Protein AF-A0A914J4X1-F1 (afdb_monomer_lite)

Structure (mmCIF, N/CA/C/O backbone):
data_AF-A0A914J4X1-F1
#
_entry.id   AF-A0A914J4X1-F1
#
loop_
_atom_site.group_PDB
_atom_site.id
_atom_site.type_symbol
_atom_site.label_atom_id
_atom_site.label_alt_id
_atom_site.label_comp_id
_atom_site.label_asym_id
_atom_site.label_entity_id
_atom_site.label_seq_id
_atom_site.pdbx_PDB_ins_code
_atom_site.Cartn_x
_atom_site.Cartn_y
_atom_site.Cartn_z
_atom_site.occupancy
_atom_site.B_iso_or_equiv
_atom_site.auth_seq_id
_atom_site.auth_comp_id
_atom_site.auth_asym_id
_atom_site.auth_atom_id
_atom_site.pdbx_PDB_model_num
ATOM 1 N N . MET A 1 1 ? 6.419 6.756 -15.163 1.00 81.50 1 MET A N 1
ATOM 2 C CA . MET A 1 1 ? 5.663 6.089 -14.077 1.00 81.50 1 MET A CA 1
ATOM 3 C C . MET A 1 1 ? 5.847 4.585 -14.229 1.00 81.50 1 MET A C 1
ATOM 5 O O . MET A 1 1 ? 5.310 4.036 -15.181 1.00 81.50 1 MET A O 1
ATOM 9 N N . TYR A 1 2 ? 6.652 3.948 -13.368 1.00 93.62 2 TYR A N 1
ATOM 10 C CA . TYR A 1 2 ? 7.102 2.553 -13.535 1.00 93.62 2 TYR A CA 1
ATOM 11 C C . TYR A 1 2 ? 5.954 1.565 -13.807 1.00 93.62 2 TYR A C 1
ATOM 13 O O . TYR A 1 2 ? 5.992 0.873 -14.815 1.00 93.62 2 TYR A O 1
ATOM 21 N N . LEU A 1 3 ? 4.876 1.593 -13.011 1.00 93.00 3 LEU A N 1
ATOM 22 C CA . LEU A 1 3 ? 3.745 0.662 -13.162 1.00 93.00 3 LEU A CA 1
ATOM 23 C C . LEU A 1 3 ? 3.043 0.745 -14.530 1.00 93.00 3 LEU A C 1
ATOM 25 O O . LEU A 1 3 ? 2.614 -0.279 -15.047 1.00 93.00 3 LEU A O 1
ATOM 29 N N . ILE A 1 4 ? 2.961 1.926 -15.159 1.00 92.62 4 ILE A N 1
ATOM 30 C CA . ILE A 1 4 ? 2.372 2.064 -16.508 1.00 92.62 4 ILE A CA 1
ATOM 31 C C . ILE A 1 4 ? 3.255 1.385 -17.561 1.00 92.62 4 ILE A C 1
ATOM 33 O O . ILE A 1 4 ? 2.741 0.718 -18.460 1.00 92.62 4 ILE A O 1
ATOM 37 N N . VAL A 1 5 ? 4.577 1.536 -17.441 1.00 94.44 5 VAL A N 1
ATOM 38 C CA . VAL A 1 5 ? 5.541 0.892 -18.345 1.00 94.44 5 VAL A CA 1
ATOM 39 C C . VAL A 1 5 ? 5.546 -0.622 -18.113 1.00 94.44 5 VAL A C 1
ATOM 41 O O . VAL A 1 5 ? 5.519 -1.400 -19.066 1.00 94.44 5 VAL A O 1
ATOM 44 N N . THR A 1 6 ? 5.493 -1.069 -16.854 1.00 93.12 6 THR A N 1
ATOM 45 C CA . THR A 1 6 ? 5.353 -2.490 -16.496 1.00 93.12 6 THR A CA 1
ATOM 46 C C . THR A 1 6 ? 4.068 -3.089 -17.066 1.00 93.12 6 THR A C 1
ATOM 48 O O . THR A 1 6 ? 4.118 -4.181 -17.626 1.00 93.12 6 THR A O 1
ATOM 51 N N . ALA A 1 7 ? 2.962 -2.342 -17.042 1.00 92.00 7 ALA A N 1
ATOM 52 C CA . ALA A 1 7 ? 1.677 -2.728 -17.623 1.00 92.00 7 ALA A CA 1
ATOM 53 C C . ALA A 1 7 ? 1.619 -2.677 -19.166 1.00 92.00 7 ALA A C 1
ATOM 55 O O . ALA A 1 7 ? 0.563 -2.950 -19.735 1.00 92.00 7 ALA A O 1
ATOM 56 N N . GLY A 1 8 ? 2.703 -2.290 -19.852 1.00 92.75 8 GLY A N 1
ATOM 57 C CA . GLY A 1 8 ? 2.751 -2.205 -21.318 1.00 92.75 8 GLY A CA 1
ATOM 58 C C . GLY A 1 8 ? 1.925 -1.060 -21.913 1.00 92.75 8 GLY A C 1
ATOM 59 O O . GLY A 1 8 ? 1.544 -1.116 -23.077 1.00 92.75 8 GLY A O 1
ATOM 60 N N . ARG A 1 9 ? 1.613 -0.031 -21.117 1.00 91.38 9 ARG A N 1
ATOM 61 C CA . ARG A 1 9 ? 0.765 1.110 -21.517 1.00 91.38 9 ARG A CA 1
ATOM 62 C C . ARG A 1 9 ? 1.546 2.366 -21.886 1.00 91.38 9 ARG A C 1
ATOM 64 O O . ARG A 1 9 ? 0.951 3.352 -22.304 1.00 91.38 9 ARG A O 1
ATOM 71 N N . ALA A 1 10 ? 2.855 2.342 -21.681 1.00 93.94 10 ALA A N 1
ATOM 72 C CA . ALA A 1 10 ? 3.776 3.379 -22.109 1.00 93.94 10 ALA A CA 1
ATOM 73 C C . ALA A 1 10 ? 5.153 2.764 -22.358 1.00 93.94 10 ALA A C 1
ATOM 75 O O . ALA A 1 10 ? 5.508 1.752 -21.749 1.00 93.94 10 ALA A O 1
ATOM 76 N N . GLU A 1 11 ? 5.930 3.410 -23.216 1.00 94.12 11 GLU A N 1
ATOM 77 C CA . GLU A 1 11 ? 7.338 3.089 -23.422 1.00 94.12 11 GLU A CA 1
ATOM 78 C C . GLU A 1 11 ? 8.202 3.674 -22.295 1.00 94.12 11 GLU A C 1
ATOM 80 O O . GLU A 1 11 ? 7.858 4.682 -21.670 1.00 94.12 11 GLU A O 1
ATOM 85 N N . GLY A 1 12 ? 9.334 3.027 -22.021 1.00 93.62 12 GLY A N 1
ATOM 86 C CA . GLY A 1 12 ? 10.313 3.503 -21.051 1.00 93.62 12 GLY A CA 1
ATOM 87 C C . GLY A 1 12 ? 11.275 2.414 -20.593 1.00 93.62 12 GLY A C 1
ATOM 88 O O . GLY A 1 12 ? 10.990 1.221 -20.700 1.00 93.62 12 GLY A O 1
ATOM 89 N N . ASP A 1 13 ? 12.407 2.840 -20.041 1.00 95.56 13 ASP A N 1
ATOM 90 C CA . ASP A 1 13 ? 13.378 1.945 -19.418 1.00 95.56 13 ASP A CA 1
ATOM 91 C C . ASP A 1 13 ? 12.848 1.478 -18.052 1.00 95.56 13 ASP A C 1
ATOM 93 O O . ASP A 1 13 ? 12.811 2.238 -17.078 1.00 95.56 13 ASP A O 1
ATOM 97 N N . LYS A 1 14 ? 12.385 0.224 -17.995 1.00 94.69 14 LYS A N 1
ATOM 98 C CA . LYS A 1 14 ? 11.824 -0.378 -16.778 1.00 94.69 14 LYS A CA 1
ATOM 99 C C . LYS A 1 14 ? 12.846 -0.439 -15.649 1.00 94.69 14 LYS A C 1
ATOM 101 O O . LYS A 1 14 ? 12.476 -0.167 -14.507 1.00 94.69 14 LYS A O 1
ATOM 106 N N . ASP A 1 15 ? 14.101 -0.751 -15.953 1.00 95.31 15 ASP A N 1
ATOM 107 C CA . ASP A 1 15 ? 15.141 -0.945 -14.945 1.00 95.31 15 ASP A CA 1
ATOM 108 C C . ASP A 1 15 ? 15.576 0.390 -14.346 1.00 95.31 15 ASP A C 1
ATOM 110 O O . ASP A 1 15 ? 15.679 0.511 -13.119 1.00 95.31 15 ASP A O 1
ATOM 114 N N . ALA A 1 16 ? 15.760 1.413 -15.186 1.00 96.94 16 ALA A N 1
ATOM 115 C CA . ALA A 1 16 ? 16.044 2.769 -14.723 1.00 96.94 16 ALA A CA 1
ATOM 116 C C . ALA A 1 16 ? 14.875 3.318 -13.890 1.00 96.94 16 ALA A C 1
ATOM 118 O O . ALA A 1 16 ? 15.067 3.796 -12.771 1.00 96.94 16 ALA A O 1
ATOM 119 N N . LEU A 1 17 ? 13.632 3.169 -14.368 1.00 96.94 17 LEU A N 1
ATOM 120 C CA . LEU A 1 17 ? 12.446 3.609 -13.627 1.00 96.94 17 LEU A CA 1
ATOM 121 C C . LEU A 1 17 ? 12.275 2.874 -12.293 1.00 96.94 17 LEU A C 1
ATOM 123 O O . LEU A 1 17 ? 11.847 3.495 -11.315 1.00 96.94 17 LEU A O 1
ATOM 127 N N . TYR A 1 18 ? 12.600 1.581 -12.239 1.00 96.44 18 TYR A N 1
ATOM 128 C CA . TYR A 1 18 ? 12.549 0.805 -11.006 1.00 96.44 18 TYR A CA 1
ATOM 129 C C . TYR A 1 18 ? 13.553 1.337 -9.979 1.00 96.44 18 TYR A C 1
ATOM 131 O O . TYR A 1 18 ? 13.166 1.711 -8.869 1.00 96.44 18 TYR A O 1
ATOM 139 N N . LYS A 1 19 ? 14.830 1.416 -10.371 1.00 97.00 19 LYS A N 1
ATOM 140 C CA . LYS A 1 19 ? 15.952 1.754 -9.482 1.00 97.00 19 LYS A CA 1
ATOM 141 C C . LYS A 1 19 ? 15.953 3.217 -9.055 1.00 97.00 19 LYS A C 1
ATOM 143 O O . LYS A 1 19 ? 16.215 3.511 -7.895 1.00 97.00 19 LYS A O 1
ATOM 148 N N . GLU A 1 20 ? 15.656 4.134 -9.970 1.00 96.88 20 GLU A N 1
ATOM 149 C CA . GLU A 1 20 ? 15.818 5.570 -9.722 1.00 96.88 20 GLU A CA 1
ATOM 150 C C . GLU A 1 20 ? 14.561 6.242 -9.170 1.00 96.88 20 GLU A C 1
ATOM 152 O O . GLU A 1 20 ? 14.649 7.317 -8.572 1.0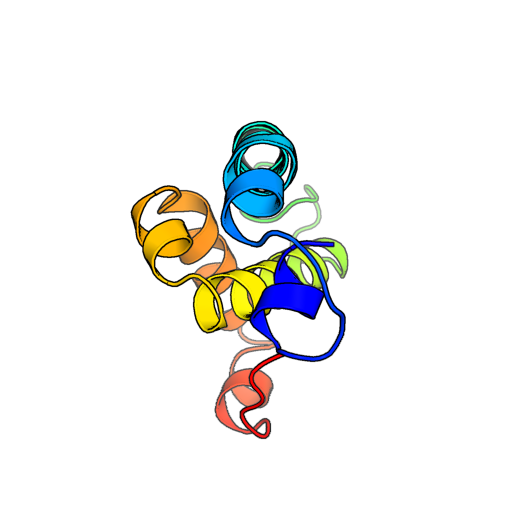0 96.88 20 GLU A O 1
ATOM 157 N N . LYS A 1 21 ? 13.375 5.664 -9.411 1.00 95.75 21 LYS A N 1
ATOM 158 C CA . LYS A 1 21 ? 12.092 6.307 -9.079 1.00 95.75 21 LYS A CA 1
ATOM 159 C C . LYS A 1 21 ? 11.207 5.433 -8.208 1.00 95.75 21 LYS A C 1
ATOM 161 O O . LYS A 1 21 ? 10.802 5.870 -7.136 1.00 95.75 21 LYS A O 1
ATOM 166 N N . PHE A 1 22 ? 10.873 4.232 -8.670 1.00 96.62 22 PHE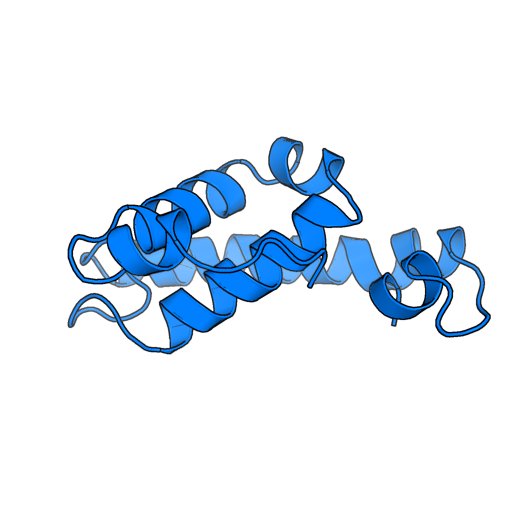 A N 1
ATOM 167 C CA . PHE A 1 22 ? 9.847 3.409 -8.036 1.00 96.62 22 PHE A CA 1
ATOM 168 C C . PHE A 1 22 ? 10.280 2.903 -6.664 1.00 96.62 22 PHE A C 1
ATOM 170 O O . PHE A 1 22 ? 9.625 3.207 -5.669 1.00 96.62 22 PHE A O 1
ATOM 177 N N . LEU A 1 23 ? 11.402 2.186 -6.598 1.00 96.62 23 LEU A N 1
ATOM 178 C CA . LEU A 1 23 ? 11.871 1.606 -5.349 1.00 96.62 23 LEU A CA 1
ATOM 179 C C . LEU A 1 23 ? 12.207 2.683 -4.297 1.00 96.62 23 LEU A C 1
ATOM 181 O O . LEU A 1 23 ? 11.677 2.574 -3.190 1.00 96.62 23 LEU A O 1
ATOM 185 N N . PRO A 1 24 ? 12.944 3.769 -4.619 1.00 97.56 24 PRO A N 1
ATOM 186 C CA . PRO A 1 24 ? 13.193 4.844 -3.656 1.00 97.56 24 PRO A CA 1
ATOM 187 C C . PRO A 1 24 ? 11.911 5.513 -3.136 1.00 97.56 24 PRO A C 1
ATOM 189 O O . PRO A 1 24 ? 11.834 5.900 -1.968 1.00 97.56 24 PRO A O 1
ATOM 192 N N . ALA A 1 25 ? 10.875 5.644 -3.976 1.00 96.81 25 ALA A N 1
ATOM 193 C CA . ALA A 1 25 ? 9.592 6.194 -3.545 1.00 96.81 25 ALA A CA 1
ATOM 194 C C . ALA A 1 25 ? 8.900 5.288 -2.517 1.00 96.81 25 ALA A C 1
ATOM 196 O O . ALA A 1 25 ? 8.372 5.794 -1.524 1.00 96.81 25 ALA A O 1
ATOM 197 N N . LEU A 1 26 ? 8.929 3.967 -2.711 1.00 96.50 26 LEU A N 1
ATOM 198 C CA . LEU A 1 26 ? 8.369 3.010 -1.753 1.00 96.50 26 LEU A CA 1
ATOM 199 C C . LEU A 1 26 ? 9.176 2.959 -0.454 1.00 96.50 26 LEU A C 1
ATOM 201 O O . LEU A 1 26 ? 8.586 3.003 0.626 1.00 96.50 26 LEU A O 1
ATOM 205 N N . GLU A 1 27 ? 10.508 2.964 -0.555 1.00 96.50 27 GLU A N 1
ATOM 206 C CA . GLU A 1 27 ? 11.423 2.993 0.594 1.00 96.50 27 GLU A CA 1
ATOM 207 C C . GLU A 1 27 ? 11.243 4.251 1.453 1.00 96.50 27 GLU A C 1
ATOM 209 O O . GLU A 1 27 ? 11.446 4.203 2.661 1.00 96.50 27 GLU A O 1
ATOM 214 N N . LYS A 1 28 ? 10.789 5.364 0.867 1.00 96.88 28 LYS A N 1
ATOM 215 C CA . LYS A 1 28 ? 10.395 6.563 1.619 1.00 96.88 28 LYS A CA 1
ATOM 216 C C . LYS A 1 28 ? 8.971 6.476 2.177 1.00 96.88 28 LYS A C 1
ATOM 218 O O . LYS A 1 28 ? 8.712 6.930 3.291 1.00 96.88 28 LYS A O 1
ATOM 223 N N . THR A 1 29 ? 8.034 5.953 1.391 1.00 95.75 29 THR A N 1
ATOM 224 C CA . THR A 1 29 ? 6.595 6.086 1.662 1.00 95.75 29 THR A CA 1
ATOM 225 C C . THR A 1 29 ? 6.087 5.052 2.660 1.00 95.75 29 THR A C 1
ATOM 227 O O . THR A 1 29 ? 5.384 5.422 3.599 1.00 95.75 29 THR A O 1
ATOM 230 N N . PHE A 1 30 ? 6.443 3.772 2.513 1.00 95.69 30 PHE A N 1
ATOM 231 C CA . PHE A 1 30 ? 5.934 2.732 3.413 1.00 95.69 30 PHE A CA 1
ATOM 232 C C . PHE A 1 30 ? 6.393 2.904 4.867 1.00 95.69 30 PHE A C 1
ATOM 234 O O . PHE A 1 30 ? 5.533 2.820 5.746 1.00 95.69 30 PHE A O 1
ATOM 241 N N . PRO A 1 31 ? 7.664 3.247 5.162 1.00 95.50 31 PRO A N 1
ATOM 242 C CA . PRO A 1 31 ? 8.070 3.534 6.540 1.00 95.50 31 PRO A CA 1
ATOM 243 C C . PRO A 1 31 ? 7.354 4.750 7.137 1.00 95.50 31 PRO A C 1
ATOM 245 O O . PRO A 1 31 ? 7.036 4.768 8.326 1.00 95.50 31 PRO A O 1
ATOM 248 N N . TYR A 1 32 ? 7.052 5.763 6.319 1.00 96.12 32 TYR A N 1
ATOM 249 C CA . TYR A 1 32 ? 6.267 6.911 6.769 1.00 96.12 32 TYR A CA 1
ATOM 250 C C . TYR A 1 32 ? 4.827 6.512 7.117 1.00 96.12 32 TYR A C 1
ATOM 252 O O . TYR A 1 32 ? 4.330 6.882 8.181 1.00 96.12 32 TYR A O 1
ATOM 260 N N . ILE A 1 33 ? 4.173 5.714 6.266 1.00 95.75 33 ILE A N 1
ATOM 261 C CA . ILE A 1 33 ? 2.835 5.169 6.541 1.00 95.75 33 ILE A CA 1
ATOM 262 C C . ILE A 1 33 ? 2.851 4.345 7.832 1.00 95.75 33 ILE A C 1
ATOM 264 O O . ILE A 1 33 ? 1.980 4.530 8.680 1.00 95.75 33 ILE A O 1
ATOM 268 N N . GLU A 1 34 ? 3.858 3.493 8.026 1.00 95.44 34 GLU A N 1
ATOM 269 C CA . GLU A 1 34 ? 4.022 2.716 9.256 1.00 95.44 34 GLU A CA 1
ATOM 270 C C . GLU A 1 34 ? 4.146 3.614 10.491 1.00 95.44 34 GLU A C 1
ATOM 272 O O . GLU A 1 34 ? 3.506 3.366 11.516 1.00 95.44 34 GLU A O 1
ATOM 277 N N . GLN A 1 35 ? 4.924 4.693 10.398 1.00 96.00 35 GLN A N 1
ATOM 278 C CA . GLN A 1 35 ? 5.065 5.656 11.483 1.00 96.00 35 GLN A CA 1
ATOM 279 C C . GLN A 1 35 ? 3.737 6.356 11.807 1.00 96.00 35 GLN A C 1
ATOM 281 O O . GLN A 1 35 ? 3.400 6.506 12.983 1.00 96.00 35 GLN A O 1
ATOM 286 N N . VAL A 1 36 ? 2.988 6.797 10.792 1.00 95.81 36 VAL A N 1
ATOM 287 C CA . VAL A 1 36 ? 1.674 7.437 10.975 1.00 95.81 36 VAL A CA 1
ATOM 288 C C . VAL A 1 36 ? 0.686 6.454 11.603 1.00 95.81 36 VAL A C 1
ATOM 290 O O . VAL A 1 36 ? 0.039 6.789 12.595 1.00 95.81 36 VAL A O 1
ATOM 293 N N . LEU A 1 37 ? 0.644 5.219 11.101 1.00 95.38 37 LEU A N 1
ATOM 294 C CA . LEU A 1 37 ? -0.193 4.153 11.640 1.00 95.38 37 LEU A CA 1
ATOM 295 C C . LEU A 1 37 ? 0.111 3.890 13.119 1.00 95.38 37 LEU A C 1
ATOM 297 O O . LEU A 1 37 ? -0.811 3.838 13.930 1.00 95.38 37 LEU A O 1
ATOM 301 N N . LYS A 1 38 ? 1.392 3.767 13.491 1.00 94.88 38 LYS A N 1
ATOM 302 C CA . LYS A 1 38 ? 1.811 3.553 14.887 1.00 94.88 38 LYS A CA 1
ATOM 303 C C . LYS A 1 38 ? 1.379 4.702 15.800 1.00 94.88 38 LYS A C 1
ATOM 305 O O . LYS A 1 38 ? 0.970 4.454 16.929 1.00 94.88 38 LYS A O 1
ATOM 310 N N . LYS A 1 39 ? 1.431 5.946 15.314 1.00 96.44 39 LYS A N 1
ATOM 311 C CA . LYS A 1 39 ? 1.006 7.135 16.075 1.00 96.44 39 LYS A CA 1
ATOM 312 C C . LYS A 1 39 ? -0.508 7.226 16.271 1.00 96.44 39 LYS A C 1
ATOM 314 O O . LYS A 1 39 ? -0.936 7.833 17.245 1.00 96.44 39 LYS A O 1
ATOM 319 N N . SER A 1 40 ? -1.306 6.651 15.371 1.00 96.12 40 SER A N 1
ATOM 320 C CA . SER A 1 40 ? -2.771 6.720 15.450 1.00 96.12 40 SER A CA 1
ATOM 321 C C . SER A 1 40 ? -3.359 6.013 16.680 1.00 96.12 40 SER A C 1
ATOM 323 O O . SER A 1 40 ? -4.405 6.421 17.175 1.00 96.12 40 SER A O 1
ATOM 325 N N . GLY A 1 41 ? -2.728 4.920 17.130 1.00 93.44 41 GLY A N 1
ATOM 326 C CA . GLY A 1 41 ? -3.250 4.019 18.162 1.00 93.44 41 GLY A CA 1
ATOM 327 C C . GLY A 1 41 ? -4.501 3.207 17.781 1.00 93.44 41 GLY A C 1
ATOM 328 O O . GLY A 1 41 ? -4.894 2.335 18.548 1.00 93.44 41 GLY A O 1
ATOM 329 N N . SER A 1 42 ? -5.122 3.440 16.618 1.00 95.31 42 SER A N 1
ATOM 330 C CA . SER A 1 42 ? -6.401 2.814 16.228 1.00 95.31 42 SER A CA 1
ATOM 331 C C . SER A 1 42 ? -6.240 1.544 15.389 1.00 95.31 42 SER A C 1
ATOM 333 O O . SER A 1 42 ? -7.207 0.825 15.140 1.00 95.31 42 SER A O 1
ATOM 335 N N . GLY A 1 43 ? -5.023 1.289 14.902 1.00 94.81 43 GLY A N 1
ATOM 336 C CA . GLY A 1 43 ? -4.759 0.266 13.892 1.00 94.81 43 GLY A CA 1
ATOM 337 C C . GLY A 1 43 ? -5.062 0.704 12.451 1.00 94.81 43 GLY A C 1
ATOM 338 O O . GLY A 1 43 ? -4.884 -0.124 11.553 1.00 94.81 43 GLY A O 1
ATOM 339 N N . PHE A 1 44 ? -5.436 1.973 12.238 1.00 96.94 44 PHE A N 1
ATOM 340 C CA . PHE A 1 44 ? -5.717 2.645 10.956 1.00 96.94 44 PHE A CA 1
ATOM 341 C C . PHE A 1 44 ? -5.004 4.010 10.885 1.00 96.94 44 PHE A C 1
ATOM 343 O O . PHE A 1 44 ? -4.453 4.458 11.881 1.00 96.94 44 PHE A O 1
ATOM 350 N N . ILE A 1 45 ? -4.966 4.701 9.742 1.00 96.81 45 ILE A N 1
ATOM 351 C CA . ILE A 1 45 ? -4.218 5.973 9.614 1.00 96.81 45 ILE A CA 1
ATOM 352 C C . ILE A 1 45 ? -4.704 7.035 10.608 1.00 96.81 45 ILE A C 1
ATOM 354 O O . ILE A 1 45 ? -3.894 7.774 11.170 1.00 96.81 45 ILE A O 1
ATOM 358 N N . ALA A 1 46 ? -6.016 7.117 10.831 1.00 95.94 46 ALA A N 1
ATOM 359 C CA . ALA A 1 46 ? -6.608 8.100 11.727 1.00 95.94 46 ALA A CA 1
ATOM 360 C C . ALA A 1 46 ? -6.892 7.507 13.118 1.00 95.94 46 ALA A C 1
ATOM 362 O O . ALA A 1 46 ? -7.346 6.364 13.217 1.00 95.94 46 ALA A O 1
ATOM 363 N N . PRO A 1 47 ? -6.756 8.291 14.205 1.00 95.94 47 PRO A N 1
ATOM 364 C CA . PRO A 1 47 ? -7.173 7.859 15.542 1.00 95.94 47 PRO A CA 1
ATOM 365 C C . PRO A 1 47 ? -8.660 7.479 15.637 1.00 95.94 47 PRO A C 1
ATOM 367 O O . PRO A 1 47 ? -9.038 6.669 16.475 1.00 95.94 47 PRO A O 1
ATOM 370 N N . SER A 1 48 ? -9.507 8.019 14.753 1.00 96.31 48 SER A N 1
ATOM 371 C CA . SER A 1 48 ? -10.938 7.694 14.663 1.00 96.31 48 SER A CA 1
ATOM 372 C C . SER A 1 48 ? -11.239 6.337 14.008 1.00 96.31 48 SER A C 1
ATOM 374 O O . SER A 1 48 ? -12.407 5.986 13.853 1.00 96.31 48 SER A O 1
ATOM 376 N N . GLY A 1 49 ? -10.214 5.584 13.602 1.00 96.12 49 GLY A N 1
ATOM 377 C CA . GLY A 1 49 ? -10.347 4.291 12.934 1.00 96.12 49 GLY A CA 1
ATOM 378 C C . GLY A 1 49 ? -10.289 4.396 11.410 1.00 96.12 49 GLY A C 1
ATOM 379 O O . GLY A 1 49 ? -9.639 5.287 10.868 1.00 96.12 49 GLY A O 1
ATOM 380 N N . LEU A 1 50 ? -10.949 3.454 10.732 1.00 97.19 50 LEU A N 1
ATOM 381 C CA . LEU A 1 50 ? -10.943 3.316 9.275 1.00 97.19 50 LEU A CA 1
ATOM 382 C C . LEU A 1 50 ? -11.439 4.590 8.566 1.00 97.19 50 LEU A C 1
ATOM 384 O O . LEU A 1 50 ? -12.541 5.076 8.827 1.00 97.19 50 LEU A O 1
ATOM 388 N N . THR A 1 51 ? -10.664 5.061 7.592 1.00 97.25 51 THR A N 1
ATOM 389 C CA . THR A 1 51 ? -10.985 6.183 6.705 1.00 97.25 51 THR A CA 1
ATOM 390 C C . THR A 1 51 ? -10.778 5.808 5.237 1.00 97.25 51 THR A C 1
ATOM 392 O O . THR A 1 51 ? -10.255 4.746 4.902 1.00 97.25 51 THR A O 1
ATOM 395 N N . TRP A 1 52 ? -11.154 6.709 4.328 1.00 97.25 52 TRP A N 1
ATOM 396 C CA . TRP A 1 52 ? -10.890 6.524 2.900 1.00 97.25 52 TRP A CA 1
ATOM 397 C C . TRP A 1 52 ? -9.386 6.443 2.571 1.00 97.25 52 TRP A C 1
ATOM 399 O O . TRP A 1 52 ? -9.018 5.851 1.559 1.00 97.25 52 TRP A O 1
ATOM 409 N N . VAL A 1 53 ? -8.511 6.995 3.422 1.00 97.31 53 VAL 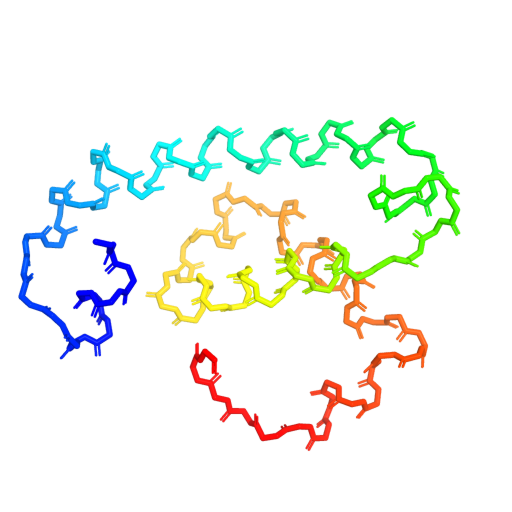A N 1
ATOM 410 C CA . VAL A 1 53 ? -7.054 6.952 3.219 1.00 97.31 53 VAL A CA 1
ATOM 411 C C . VAL A 1 53 ? -6.530 5.525 3.363 1.00 97.31 53 VAL A C 1
ATOM 413 O O . VAL A 1 53 ? -5.689 5.097 2.577 1.00 97.31 53 VAL A O 1
ATOM 416 N N . ASP A 1 54 ? -7.068 4.763 4.316 1.00 98.06 54 ASP A N 1
ATOM 417 C CA . ASP A 1 54 ? -6.733 3.351 4.504 1.00 98.06 54 ASP A CA 1
ATOM 418 C C . ASP A 1 54 ? -7.099 2.528 3.258 1.00 98.06 54 ASP A C 1
ATOM 420 O O . ASP A 1 54 ? -6.303 1.712 2.792 1.00 98.06 54 ASP A O 1
ATOM 424 N N . LEU A 1 55 ? -8.274 2.799 2.671 1.00 97.69 55 LEU A N 1
ATOM 425 C CA . LEU A 1 55 ? -8.712 2.185 1.412 1.00 97.69 55 LEU A CA 1
ATOM 426 C C . LEU A 1 55 ? -7.761 2.524 0.263 1.00 97.69 55 LEU A C 1
ATOM 428 O O . LEU A 1 55 ? -7.350 1.636 -0.478 1.00 97.69 55 LEU A O 1
ATOM 432 N N . PHE A 1 56 ? -7.385 3.798 0.131 1.00 97.44 56 PHE A N 1
ATOM 433 C CA . PHE A 1 56 ? -6.468 4.247 -0.912 1.00 97.44 56 PHE A CA 1
ATOM 434 C C . PHE A 1 56 ? -5.108 3.546 -0.815 1.00 97.44 56 PHE A C 1
ATOM 436 O O . PHE A 1 56 ? -4.600 3.045 -1.817 1.00 97.44 56 PHE A O 1
ATOM 443 N N . ILE A 1 57 ? -4.539 3.458 0.391 1.00 97.12 57 ILE A N 1
ATOM 444 C CA . ILE A 1 57 ? -3.265 2.765 0.610 1.00 97.12 57 ILE A CA 1
ATOM 445 C C . ILE A 1 57 ? -3.401 1.277 0.268 1.00 97.12 57 ILE A C 1
ATOM 447 O O . ILE A 1 57 ? -2.535 0.740 -0.419 1.00 97.12 57 ILE A O 1
ATOM 451 N N . ALA A 1 58 ? -4.483 0.618 0.693 1.00 96.94 58 ALA A N 1
ATOM 452 C CA . ALA A 1 58 ? -4.705 -0.795 0.397 1.00 96.94 58 ALA A CA 1
ATOM 453 C C . ALA A 1 58 ? -4.832 -1.070 -1.115 1.00 96.94 58 ALA A C 1
ATOM 455 O O . ALA A 1 58 ? -4.188 -1.988 -1.618 1.00 96.94 58 ALA A O 1
ATOM 456 N N . GLU A 1 59 ? -5.591 -0.260 -1.862 1.00 95.50 59 GLU A N 1
ATOM 457 C CA . GLU A 1 59 ? -5.747 -0.429 -3.317 1.00 95.50 59 GLU A CA 1
ATOM 458 C C . GLU A 1 59 ? -4.454 -0.141 -4.097 1.00 95.50 59 GLU A C 1
ATOM 460 O O . GLU A 1 59 ? -4.099 -0.886 -5.017 1.00 95.50 59 GLU A O 1
ATOM 465 N N . ILE A 1 60 ? -3.702 0.898 -3.718 1.00 94.69 60 ILE A N 1
ATOM 466 C CA . ILE A 1 60 ? -2.402 1.183 -4.343 1.00 94.69 60 ILE A CA 1
ATOM 467 C C . ILE A 1 60 ? -1.411 0.046 -4.069 1.00 94.69 60 ILE A C 1
ATOM 469 O O . ILE A 1 60 ? -0.725 -0.395 -4.994 1.00 94.69 60 ILE A O 1
ATOM 473 N N . SER A 1 61 ? -1.379 -0.478 -2.839 1.00 95.62 61 SER A N 1
ATOM 47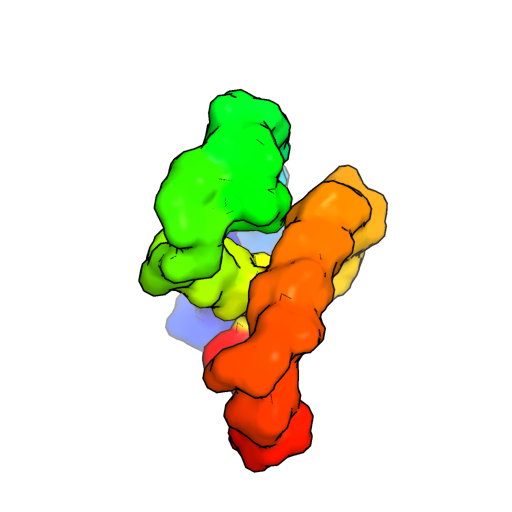4 C CA . SER A 1 61 ? -0.591 -1.665 -2.492 1.00 95.62 61 SER A CA 1
ATOM 475 C C . SER A 1 61 ? -0.985 -2.876 -3.340 1.00 95.62 61 SER A C 1
ATOM 477 O O . SER A 1 61 ? -0.101 -3.533 -3.879 1.00 95.62 61 SER A O 1
ATOM 479 N N . THR A 1 62 ? -2.283 -3.126 -3.555 1.00 95.19 62 THR A N 1
ATOM 480 C CA . THR A 1 62 ? -2.765 -4.202 -4.445 1.00 95.19 62 THR A CA 1
ATOM 481 C C . THR A 1 62 ? -2.195 -4.077 -5.850 1.00 95.19 62 THR A C 1
ATOM 483 O O . THR A 1 62 ? -1.633 -5.035 -6.373 1.00 95.19 62 THR A O 1
ATOM 486 N N . THR A 1 63 ? -2.281 -2.886 -6.445 1.00 95.12 63 THR A N 1
ATOM 487 C CA . THR A 1 63 ? -1.741 -2.645 -7.791 1.00 95.12 63 THR A CA 1
ATOM 488 C C . THR A 1 63 ? -0.234 -2.897 -7.827 1.00 95.12 63 THR A C 1
ATOM 490 O O . THR A 1 63 ? 0.270 -3.555 -8.736 1.00 95.12 63 THR A O 1
ATOM 493 N N . ILE A 1 64 ? 0.499 -2.406 -6.824 1.00 95.81 64 ILE A N 1
ATOM 494 C CA . ILE A 1 64 ? 1.946 -2.614 -6.721 1.00 95.81 64 ILE A CA 1
ATOM 495 C C . ILE A 1 64 ? 2.276 -4.104 -6.614 1.00 95.81 64 ILE A C 1
ATOM 497 O O . ILE A 1 64 ? 3.117 -4.576 -7.369 1.00 95.81 64 ILE A O 1
ATOM 501 N N . PHE A 1 65 ? 1.610 -4.851 -5.734 1.00 95.25 65 PHE A N 1
ATOM 502 C CA . PHE A 1 65 ? 1.889 -6.273 -5.524 1.00 95.25 65 PHE A CA 1
ATOM 503 C C . PHE A 1 65 ? 1.500 -7.134 -6.727 1.00 95.25 65 PHE A C 1
ATOM 505 O O . PHE A 1 65 ? 2.178 -8.114 -7.011 1.00 95.25 65 PHE A O 1
ATOM 512 N N . ASN A 1 66 ? 0.460 -6.754 -7.471 1.00 94.69 66 ASN A N 1
ATOM 513 C CA . ASN A 1 66 ? 0.067 -7.462 -8.689 1.00 94.69 66 ASN A CA 1
ATOM 514 C C . ASN A 1 66 ? 1.117 -7.335 -9.803 1.00 94.69 66 ASN A C 1
ATOM 516 O O . ASN A 1 66 ? 1.361 -8.299 -10.525 1.00 94.69 66 ASN A O 1
ATOM 520 N N . TYR A 1 67 ? 1.734 -6.159 -9.958 1.00 94.56 67 TYR A N 1
ATOM 521 C CA . TYR A 1 67 ? 2.762 -5.932 -10.982 1.00 94.56 67 TYR A CA 1
ATOM 522 C C . TYR A 1 67 ? 4.184 -6.257 -10.513 1.00 94.56 67 TYR A C 1
ATOM 524 O O . TYR A 1 67 ? 5.048 -6.502 -11.351 1.00 94.56 67 TYR A O 1
ATOM 532 N N . VAL A 1 68 ? 4.433 -6.206 -9.202 1.00 95.19 68 VAL A N 1
ATOM 533 C CA . VAL A 1 68 ? 5.765 -6.276 -8.580 1.00 95.19 68 VAL A CA 1
ATOM 534 C C . VAL A 1 68 ? 5.678 -7.079 -7.270 1.00 95.19 68 VAL A C 1
ATOM 536 O O . VAL A 1 68 ? 5.781 -6.511 -6.172 1.00 95.19 68 VAL A O 1
ATOM 539 N N . PRO A 1 69 ? 5.410 -8.398 -7.340 1.00 94.88 69 PRO A N 1
ATOM 540 C CA . PRO A 1 69 ? 5.109 -9.212 -6.159 1.00 94.88 69 PRO A CA 1
ATOM 541 C C . PRO A 1 69 ? 6.206 -9.191 -5.088 1.00 94.88 69 PRO A C 1
ATOM 543 O O . PRO A 1 69 ? 5.913 -9.276 -3.895 1.00 94.88 69 PRO A O 1
ATOM 546 N N . GLU A 1 70 ? 7.467 -9.010 -5.483 1.00 95.62 70 GLU A N 1
ATOM 547 C CA . GLU A 1 70 ? 8.618 -8.930 -4.582 1.00 95.62 70 GLU A CA 1
ATOM 548 C C . GLU A 1 70 ? 8.533 -7.766 -3.581 1.00 95.62 70 GLU A C 1
ATOM 550 O O . GLU A 1 70 ? 9.136 -7.828 -2.507 1.00 95.62 70 GLU A O 1
ATOM 555 N N . ILE A 1 71 ? 7.750 -6.721 -3.880 1.00 96.38 71 ILE A N 1
ATOM 556 C CA . ILE A 1 71 ? 7.529 -5.602 -2.957 1.00 96.38 71 ILE A CA 1
ATOM 557 C C . ILE A 1 71 ? 6.749 -6.058 -1.721 1.00 96.38 71 ILE A C 1
ATOM 559 O O . ILE A 1 71 ? 7.040 -5.572 -0.629 1.00 96.38 71 ILE A O 1
ATOM 563 N N . ALA A 1 72 ? 5.822 -7.013 -1.844 1.00 95.44 72 ALA A N 1
ATOM 564 C CA . ALA A 1 72 ? 5.095 -7.544 -0.688 1.00 95.44 72 ALA A CA 1
ATOM 565 C C . ALA A 1 72 ? 6.046 -8.246 0.296 1.00 95.44 72 ALA A C 1
ATOM 567 O O . ALA A 1 72 ? 5.910 -8.100 1.508 1.00 95.44 72 ALA A O 1
ATOM 568 N N . THR A 1 73 ? 7.054 -8.954 -0.223 1.00 95.62 73 THR A N 1
ATOM 569 C CA . THR A 1 73 ? 8.101 -9.584 0.595 1.00 95.62 73 THR A CA 1
ATOM 570 C C . THR A 1 73 ? 9.082 -8.559 1.159 1.00 95.62 73 THR A C 1
ATOM 572 O O . THR A 1 73 ? 9.510 -8.690 2.303 1.00 95.62 73 THR A O 1
ATOM 575 N N . LYS A 1 74 ? 9.435 -7.522 0.386 1.00 96.19 74 LYS A N 1
ATOM 576 C CA . LYS A 1 74 ? 10.354 -6.463 0.833 1.00 96.19 74 LYS A CA 1
ATOM 577 C C . LYS A 1 74 ? 9.739 -5.556 1.906 1.00 96.19 74 LYS A C 1
ATOM 579 O O . LYS A 1 74 ? 10.461 -5.072 2.775 1.00 96.19 74 LYS A O 1
ATOM 584 N N . PHE A 1 75 ? 8.426 -5.341 1.863 1.00 95.69 75 PHE A N 1
ATOM 585 C CA . PHE A 1 75 ? 7.684 -4.507 2.811 1.00 95.69 75 PHE A CA 1
ATOM 586 C C . PHE A 1 75 ? 6.518 -5.298 3.423 1.00 95.69 75 PHE A C 1
ATOM 588 O O . PHE A 1 75 ? 5.355 -4.994 3.138 1.00 95.69 75 PHE A O 1
ATOM 595 N N . PRO A 1 76 ? 6.799 -6.287 4.293 1.00 95.38 76 PRO A N 1
ATOM 596 C CA . PRO A 1 76 ? 5.768 -7.164 4.855 1.00 95.38 76 PRO A CA 1
ATOM 597 C C . PRO A 1 76 ? 4.690 -6.379 5.610 1.00 95.38 76 PRO A C 1
ATOM 599 O O . PRO A 1 76 ? 3.507 -6.686 5.498 1.00 95.38 76 PRO A O 1
ATOM 602 N N . PHE A 1 77 ? 5.077 -5.283 6.270 1.00 95.00 77 PHE A N 1
ATOM 603 C CA . PHE A 1 77 ? 4.149 -4.350 6.905 1.00 95.00 77 PHE A CA 1
ATOM 604 C C . PHE A 1 77 ? 3.056 -3.833 5.949 1.00 95.00 77 PHE A C 1
ATOM 606 O O . PHE A 1 77 ? 1.889 -3.751 6.326 1.00 95.00 77 PHE A O 1
ATOM 613 N N . ALA A 1 78 ? 3.410 -3.485 4.706 1.00 95.88 78 ALA A N 1
ATOM 614 C CA . ALA A 1 78 ? 2.448 -2.961 3.739 1.00 95.88 78 ALA A CA 1
ATOM 615 C C . ALA A 1 78 ? 1.434 -4.037 3.316 1.00 95.88 78 ALA A C 1
ATOM 617 O O . ALA A 1 78 ? 0.247 -3.738 3.171 1.00 95.88 78 ALA A O 1
ATOM 618 N N . ALA A 1 79 ? 1.886 -5.288 3.175 1.00 96.31 79 ALA A N 1
ATOM 619 C CA . ALA A 1 79 ? 1.022 -6.431 2.889 1.00 96.31 79 ALA A CA 1
ATOM 620 C C . ALA A 1 79 ? 0.095 -6.759 4.073 1.00 96.31 79 ALA A C 1
ATOM 622 O O . ALA A 1 79 ? -1.111 -6.932 3.896 1.00 96.31 79 ALA A O 1
ATOM 623 N N . GLU A 1 80 ? 0.622 -6.766 5.298 1.00 96.94 80 GLU A N 1
ATOM 624 C CA . GLU A 1 80 ? -0.172 -6.966 6.516 1.00 96.94 80 GLU A CA 1
ATOM 625 C C . GLU A 1 80 ? -1.233 -5.877 6.697 1.00 96.94 80 GLU A C 1
ATOM 627 O O . GLU A 1 80 ? -2.379 -6.156 7.058 1.00 96.94 80 GLU A O 1
ATOM 632 N N . TYR A 1 81 ? -0.868 -4.625 6.428 1.00 97.56 81 TYR A N 1
ATOM 633 C CA . TYR A 1 81 ? -1.781 -3.500 6.553 1.00 97.56 81 TYR A CA 1
ATOM 634 C C . TYR A 1 81 ? -2.873 -3.516 5.474 1.00 97.56 81 TYR A C 1
ATOM 636 O O . TYR A 1 81 ? -4.046 -3.338 5.802 1.00 97.56 81 TYR A O 1
ATOM 644 N N . GLN A 1 82 ? -2.533 -3.827 4.218 1.00 97.50 82 GLN A N 1
ATOM 645 C CA . GLN A 1 82 ? -3.520 -4.074 3.159 1.00 97.50 82 GLN A CA 1
ATOM 646 C C . GLN A 1 82 ? -4.509 -5.169 3.584 1.00 97.50 82 GLN A C 1
ATOM 648 O O . GLN A 1 82 ? -5.724 -4.967 3.513 1.00 97.50 82 GLN A O 1
ATOM 653 N N . LYS A 1 83 ? -3.999 -6.300 4.090 1.00 97.31 83 LYS A N 1
ATOM 654 C CA . LYS A 1 83 ? -4.838 -7.397 4.579 1.00 97.31 83 LYS A CA 1
ATOM 655 C C . LYS A 1 83 ? -5.782 -6.932 5.689 1.00 97.31 83 LYS A C 1
ATOM 657 O O . LYS A 1 83 ? -6.970 -7.222 5.632 1.00 97.31 83 LYS A O 1
ATOM 662 N N . ARG A 1 84 ? -5.288 -6.159 6.661 1.00 97.31 84 ARG A N 1
ATOM 663 C CA . ARG A 1 84 ? -6.107 -5.602 7.750 1.00 97.31 84 ARG A CA 1
ATOM 664 C C . ARG A 1 84 ? -7.268 -4.754 7.231 1.00 97.31 84 ARG A C 1
ATOM 666 O O . ARG A 1 84 ? -8.380 -4.875 7.741 1.00 97.31 84 ARG A O 1
ATOM 673 N N . VAL A 1 85 ? -7.016 -3.893 6.244 1.00 98.00 85 VAL A N 1
ATOM 674 C CA . VAL A 1 85 ? -8.059 -3.051 5.640 1.00 98.00 85 VAL A CA 1
ATOM 675 C C . VAL A 1 85 ? -9.093 -3.914 4.917 1.00 98.00 85 VAL A C 1
ATOM 677 O O . VAL A 1 85 ? -10.292 -3.704 5.091 1.00 98.00 85 VAL A O 1
ATOM 680 N N . TYR A 1 86 ? -8.653 -4.916 4.157 1.00 97.50 86 TYR A N 1
ATOM 681 C CA . TYR A 1 86 ? -9.547 -5.810 3.418 1.00 97.50 86 TYR A CA 1
ATOM 682 C C . TYR A 1 86 ? -10.331 -6.779 4.302 1.00 97.50 86 TYR A C 1
ATOM 684 O O . TYR A 1 86 ? -11.478 -7.075 3.987 1.00 97.50 86 TYR A O 1
ATOM 692 N N . ASP A 1 87 ? -9.780 -7.208 5.435 1.00 97.81 87 ASP A N 1
ATOM 693 C CA . ASP A 1 87 ? -10.477 -8.057 6.407 1.00 97.81 87 ASP A CA 1
ATOM 694 C C . ASP A 1 87 ? -11.523 -7.288 7.233 1.00 97.81 87 ASP A C 1
ATOM 696 O O . ASP A 1 87 ? -12.312 -7.894 7.967 1.00 97.81 87 ASP A O 1
ATOM 700 N N . HIS A 1 88 ? -11.549 -5.954 7.147 1.00 97.69 88 HIS A N 1
ATOM 701 C CA . HIS A 1 88 ? -12.475 -5.145 7.925 1.00 97.69 88 HIS A CA 1
ATOM 702 C C . HIS A 1 88 ? -13.936 -5.547 7.624 1.00 97.69 88 HIS A C 1
ATOM 704 O O . HIS A 1 88 ? -14.310 -5.650 6.450 1.00 97.69 88 HIS A O 1
ATOM 710 N N . PRO A 1 89 ? -14.816 -5.707 8.638 1.00 96.88 89 PRO A N 1
ATOM 711 C CA . PRO A 1 89 ? -16.166 -6.250 8.447 1.00 96.88 89 PRO A CA 1
ATOM 712 C C . PRO A 1 89 ? -17.027 -5.516 7.416 1.00 96.88 89 PRO A C 1
ATOM 714 O O . PRO A 1 89 ? -17.866 -6.133 6.775 1.00 96.88 89 PRO A O 1
ATOM 717 N N . LYS A 1 90 ? -16.810 -4.207 7.239 1.00 95.56 90 LYS A N 1
ATOM 718 C CA . LYS A 1 90 ? -17.532 -3.382 6.252 1.00 95.56 90 LYS A CA 1
ATOM 719 C C . LYS A 1 90 ? -16.992 -3.485 4.815 1.00 95.56 90 LYS A C 1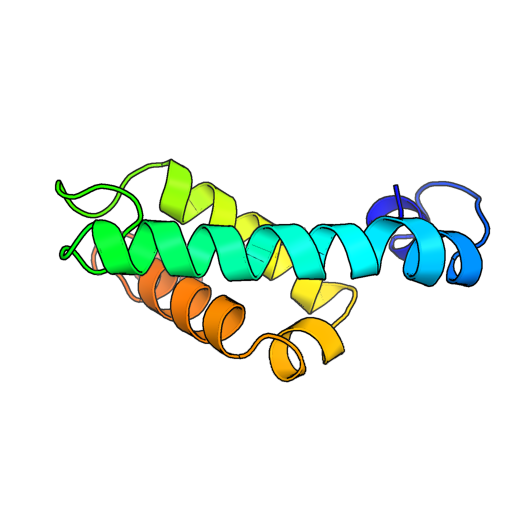
ATOM 721 O O . LYS A 1 90 ? -17.596 -2.913 3.919 1.00 95.56 90 LYS A O 1
ATOM 726 N N . ILE A 1 91 ? -15.840 -4.126 4.609 1.00 97.12 91 ILE A N 1
ATOM 727 C CA . ILE A 1 91 ? -15.100 -4.139 3.335 1.00 97.12 91 ILE A CA 1
ATOM 728 C C . ILE A 1 91 ? -14.952 -5.566 2.790 1.00 97.12 91 ILE A C 1
ATOM 730 O O . ILE A 1 91 ? -15.083 -5.770 1.583 1.00 97.12 91 ILE A O 1
ATOM 734 N N . LYS A 1 92 ? -14.725 -6.554 3.664 1.00 97.38 92 LYS A N 1
ATOM 735 C CA . LYS A 1 92 ? -14.382 -7.936 3.290 1.00 97.38 92 LYS A CA 1
ATOM 736 C C . LYS A 1 92 ? -15.318 -8.575 2.258 1.00 97.38 92 LYS A C 1
ATOM 738 O O . LYS A 1 92 ? -14.840 -9.218 1.328 1.00 97.38 92 LYS A O 1
ATOM 743 N N . ASP A 1 93 ? -16.627 -8.344 2.365 1.00 97.62 93 ASP A N 1
ATOM 744 C CA . ASP A 1 93 ? -17.617 -8.962 1.475 1.00 97.62 93 ASP A CA 1
ATOM 745 C C . ASP A 1 93 ? -17.521 -8.384 0.052 1.00 97.62 93 ASP A C 1
ATOM 747 O O . ASP A 1 93 ? -17.656 -9.107 -0.938 1.00 97.62 93 ASP A O 1
ATOM 751 N N . TYR A 1 94 ? -17.206 -7.089 -0.070 1.00 97.00 94 TYR A N 1
ATOM 752 C CA . TYR A 1 94 ? -16.933 -6.463 -1.363 1.00 97.00 94 TYR A CA 1
ATOM 753 C C . TYR A 1 94 ? -15.627 -6.985 -1.966 1.00 97.00 94 TYR A C 1
ATOM 755 O O . TYR A 1 94 ? -15.596 -7.340 -3.139 1.00 97.00 94 TYR A O 1
ATOM 763 N N . ILE A 1 95 ? -14.555 -7.095 -1.176 1.00 96.56 95 ILE A N 1
ATOM 764 C CA . ILE A 1 95 ? -13.264 -7.602 -1.673 1.00 96.56 95 ILE A CA 1
ATOM 765 C C . ILE A 1 95 ? -13.378 -9.052 -2.162 1.00 96.56 95 ILE A C 1
ATOM 767 O O . ILE A 1 95 ? -12.772 -9.396 -3.176 1.00 96.56 95 ILE A O 1
ATOM 771 N N . ALA A 1 96 ? -14.183 -9.880 -1.493 1.00 96.12 96 ALA A N 1
ATOM 772 C CA . ALA A 1 96 ? -14.427 -11.263 -1.898 1.00 96.12 96 ALA A CA 1
ATOM 773 C C . ALA A 1 96 ? -15.259 -11.385 -3.189 1.00 96.12 96 ALA A C 1
ATOM 775 O O . ALA A 1 96 ? -15.059 -12.325 -3.956 1.00 96.12 96 ALA A O 1
ATOM 776 N N . SER A 1 97 ? -16.189 -10.456 -3.431 1.00 97.00 97 SER A N 1
ATOM 777 C CA . SER A 1 97 ? -17.130 -10.520 -4.561 1.00 97.00 97 SER A CA 1
ATOM 778 C C . SER A 1 97 ? -16.735 -9.664 -5.767 1.00 97.00 97 SER A C 1
ATOM 780 O O . SER A 1 97 ? -17.237 -9.899 -6.870 1.00 97.00 97 SER A O 1
ATOM 782 N N . ARG A 1 98 ? -15.845 -8.677 -5.599 1.00 95.25 98 ARG A N 1
ATOM 783 C CA . ARG A 1 98 ? -15.434 -7.787 -6.692 1.00 95.25 98 ARG A CA 1
ATOM 784 C C . ARG A 1 98 ? -14.710 -8.557 -7.792 1.00 95.25 98 ARG A C 1
ATOM 786 O O . ARG A 1 98 ? -13.962 -9.505 -7.546 1.00 95.25 98 ARG A O 1
ATOM 793 N N . LYS A 1 99 ? -14.882 -8.090 -9.029 1.00 96.00 99 LYS A N 1
ATOM 794 C CA . LYS A 1 99 ? -14.123 -8.596 -10.174 1.00 96.00 99 LYS A CA 1
ATOM 795 C C . LYS A 1 99 ? -12.633 -8.357 -9.934 1.00 96.00 99 LYS A C 1
ATOM 797 O O . LYS A 1 99 ? -12.227 -7.230 -9.675 1.00 96.00 99 LYS A O 1
ATOM 802 N N . GLN A 1 100 ? -11.833 -9.410 -10.065 1.00 92.44 100 GLN A N 1
ATOM 803 C CA . GLN A 1 100 ? -10.384 -9.295 -9.963 1.00 92.44 100 GLN A CA 1
ATOM 804 C C . GLN A 1 100 ? -9.834 -8.612 -11.216 1.00 92.44 100 GLN A C 1
ATOM 806 O O . GLN A 1 100 ? -10.049 -9.072 -12.342 1.00 92.44 100 GLN A O 1
ATOM 811 N N . THR A 1 101 ? -9.138 -7.501 -11.007 1.00 89.19 101 THR A N 1
ATOM 812 C CA . THR A 1 101 ? -8.419 -6.752 -12.034 1.00 89.19 101 THR A CA 1
ATOM 813 C C . THR A 1 101 ? -6.979 -6.522 -11.573 1.00 89.19 101 THR A C 1
ATOM 815 O O . THR A 1 101 ? -6.725 -6.472 -10.369 1.00 89.19 101 THR A O 1
ATOM 818 N N . PRO A 1 102 ? -6.006 -6.398 -12.496 1.00 80.31 102 PRO A N 1
ATOM 819 C CA . PRO A 1 102 ? -4.615 -6.144 -12.112 1.00 80.31 102 PRO A CA 1
ATOM 820 C C . PRO A 1 102 ? -4.398 -4.796 -11.398 1.00 80.31 102 PRO A C 1
ATOM 822 O O . PRO A 1 102 ? -3.393 -4.638 -10.708 1.00 80.31 102 PRO A O 1
ATOM 825 N N . TYR A 1 103 ? -5.323 -3.846 -11.575 1.00 81.19 103 TYR A N 1
ATOM 826 C CA . TYR A 1 103 ? -5.368 -2.504 -10.988 1.00 81.19 103 TYR A CA 1
ATOM 827 C C . TYR A 1 103 ? -6.822 -2.038 -10.842 1.00 81.19 103 TYR A C 1
ATOM 829 O O . TYR A 1 103 ? -7.696 -2.659 -11.501 1.00 81.19 103 TYR A O 1
#

Foldseek 3Di:
DLLCVLVVNDDDDNVCCVVVPVVVVCVVPLVVQVVCCVVLVQNANHVVHDDVVLVVLLVVLQLCCLSPVVVCVVRVVSVVSSVVNCPPPVRVVCVVPPDDDSD

pLDDT: mean 95.37, std 2.92, range [80.31, 98.06]

Radius of gyration: 14.62 Å; chains: 1; bounding box: 34×19×42 Å

Secondary structure (DSSP, 8-state):
-HHHHHTTSS---HHHHIIIIIHHHHHHHHHHHHHHHHHHSSSSSBTTB--HHHHHHHHHHHHHHHH-THHHHH-HHHHHHHHHHHTSTTTHHHHHHSPP---

Sequence (103 aa):
MYLIVTAGRAEGDKDAL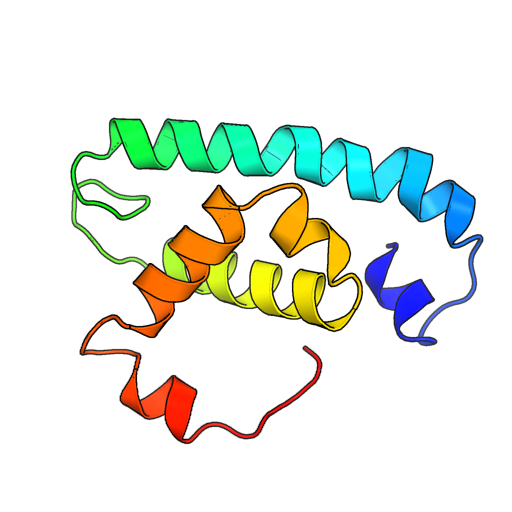YKEKFLPALEKTFPYIEQVLKKSGSGFIAPSGLTWVDLFIAEISTTIFNYVPEIATKFPFAAEYQKRVYDHPKIKDYIASRKQTPY